Protein AF-A0AA45Z0Y3-F1 (afdb_monomer_lite)

Sequence (92 aa):
MPREHLARKVREVVKRFELGRVEAGYSALGQKGYAPRELLALWVYASLVGVHQGTQLAHALQTDLALRLLSAGHCVSRSVLNRFRASQGPLF

Structure (mmCIF, N/CA/C/O backbone):
data_AF-A0AA45Z0Y3-F1
#
_entry.id   AF-A0AA45Z0Y3-F1
#
loop_
_atom_site.group_PDB
_atom_site.id
_atom_site.type_symbol
_atom_site.label_atom_id
_atom_site.label_alt_id
_atom_site.label_comp_id
_atom_site.label_asym_id
_atom_site.label_entity_id
_atom_site.label_seq_id
_atom_site.pdbx_PDB_ins_code
_atom_site.Cartn_x
_atom_site.Cartn_y
_atom_site.Cartn_z
_atom_site.occupancy
_atom_site.B_iso_or_equiv
_atom_site.auth_seq_id
_atom_site.auth_comp_id
_atom_site.auth_asym_id
_atom_site.auth_atom_id
_atom_site.pdbx_PDB_model_num
ATOM 1 N N . MET A 1 1 ? -8.657 -9.734 10.986 1.00 75.12 1 MET A N 1
ATOM 2 C CA . MET A 1 1 ? -9.413 -9.194 9.830 1.00 75.12 1 MET A CA 1
ATOM 3 C C . MET A 1 1 ? -10.478 -10.188 9.374 1.00 75.12 1 MET A C 1
ATOM 5 O O . MET A 1 1 ? -10.082 -11.283 8.959 1.00 75.12 1 MET A O 1
ATOM 9 N N . PRO A 1 2 ? -11.778 -9.829 9.442 1.00 86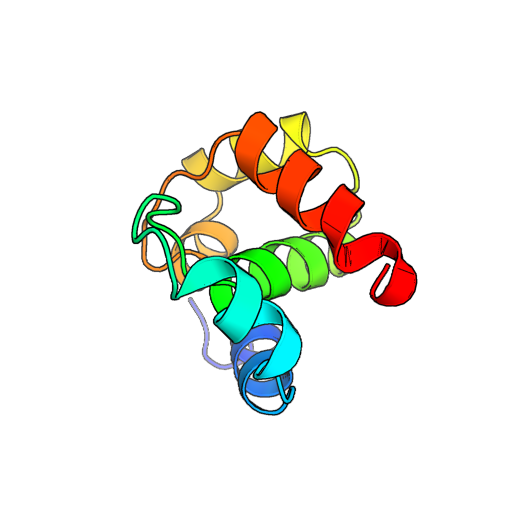.38 2 PRO A N 1
ATOM 10 C CA . PRO A 1 2 ? -12.903 -10.651 8.972 1.00 86.38 2 PRO A CA 1
ATOM 11 C C . PRO A 1 2 ? -12.770 -11.077 7.503 1.00 86.38 2 PRO A C 1
ATOM 13 O O . PRO A 1 2 ? -12.046 -10.440 6.733 1.00 86.38 2 PRO A O 1
ATOM 16 N N . ARG A 1 3 ? -13.459 -12.155 7.103 1.00 79.38 3 ARG A N 1
ATOM 17 C CA . ARG A 1 3 ? -13.400 -12.685 5.724 1.00 79.38 3 ARG A CA 1
ATOM 18 C C . ARG A 1 3 ? -13.984 -11.717 4.688 1.00 79.38 3 ARG A C 1
ATOM 20 O O . ARG A 1 3 ? -13.449 -11.641 3.589 1.00 79.38 3 ARG A O 1
ATOM 27 N N . GLU A 1 4 ? -14.991 -10.940 5.068 1.00 87.75 4 GLU A N 1
ATOM 28 C CA . GLU A 1 4 ? -15.701 -9.996 4.189 1.00 87.75 4 GLU A CA 1
ATOM 29 C C . GLU A 1 4 ? -15.113 -8.576 4.210 1.00 87.75 4 GLU A C 1
ATOM 31 O O . GLU A 1 4 ? -15.684 -7.642 3.654 1.00 87.75 4 GLU A O 1
ATOM 36 N N . HIS A 1 5 ? -13.949 -8.390 4.839 1.00 91.81 5 HIS A N 1
ATOM 37 C CA . HIS A 1 5 ? -13.332 -7.072 4.941 1.00 91.81 5 HIS A CA 1
ATOM 38 C C . HIS A 1 5 ? -12.945 -6.511 3.561 1.00 91.81 5 HIS A C 1
ATOM 40 O O . HIS A 1 5 ? -12.333 -7.214 2.751 1.00 91.81 5 HIS A O 1
ATOM 46 N N . LEU A 1 6 ? -13.199 -5.216 3.331 1.00 91.69 6 LEU A N 1
ATOM 47 C CA . LEU A 1 6 ? -12.948 -4.522 2.059 1.00 91.69 6 LEU A CA 1
ATOM 48 C C . LEU A 1 6 ? -11.534 -4.763 1.509 1.00 91.69 6 LEU A C 1
ATOM 50 O O . LEU A 1 6 ? -11.369 -5.091 0.338 1.00 91.69 6 LEU A O 1
ATOM 54 N N . ALA A 1 7 ? -10.514 -4.684 2.364 1.00 91.25 7 ALA A N 1
ATOM 55 C CA . ALA A 1 7 ? -9.121 -4.940 1.987 1.00 91.25 7 ALA A CA 1
ATOM 56 C C . ALA A 1 7 ? -8.888 -6.326 1.354 1.00 91.25 7 ALA A C 1
ATOM 58 O O . ALA A 1 7 ? -8.096 -6.454 0.424 1.00 91.25 7 ALA A O 1
ATOM 59 N N . ARG A 1 8 ? -9.602 -7.372 1.797 1.00 91.69 8 ARG A N 1
ATOM 60 C CA . ARG A 1 8 ? -9.505 -8.698 1.165 1.00 91.69 8 ARG A CA 1
ATOM 61 C C . ARG A 1 8 ? -10.096 -8.671 -0.242 1.00 91.69 8 ARG A C 1
ATOM 63 O O . ARG A 1 8 ? -9.486 -9.210 -1.158 1.00 91.69 8 ARG A O 1
ATOM 70 N N . LYS A 1 9 ? -11.229 -7.988 -0.427 1.00 93.25 9 LYS A N 1
ATOM 71 C CA . LYS A 1 9 ? -11.852 -7.808 -1.745 1.00 93.25 9 LYS A CA 1
ATOM 72 C C . LYS A 1 9 ? -10.945 -7.016 -2.689 1.00 93.25 9 LYS A C 1
ATOM 74 O O . LYS A 1 9 ? -10.741 -7.444 -3.819 1.00 93.25 9 LYS A O 1
ATOM 79 N N . VAL A 1 10 ? -10.334 -5.931 -2.206 1.00 93.44 10 VAL A N 1
ATOM 80 C CA . VAL A 1 10 ? -9.340 -5.151 -2.964 1.00 93.44 10 VAL A CA 1
ATOM 81 C C . VAL A 1 10 ? -8.163 -6.030 -3.381 1.00 93.44 10 VAL A C 1
ATOM 83 O O . VAL A 1 10 ? -7.791 -6.022 -4.550 1.00 93.44 10 VAL A O 1
ATOM 86 N N . ARG A 1 11 ? -7.617 -6.846 -2.470 1.00 92.06 11 ARG A N 1
ATOM 87 C CA . ARG A 1 11 ? -6.515 -7.767 -2.786 1.00 92.06 11 ARG A CA 1
ATOM 88 C C . ARG A 1 11 ? -6.879 -8.752 -3.898 1.00 92.06 11 ARG A C 1
ATOM 90 O O . ARG A 1 11 ? -6.073 -8.961 -4.798 1.00 92.06 11 ARG A O 1
ATOM 97 N N . GLU A 1 12 ? -8.075 -9.338 -3.860 1.00 92.06 12 GLU A N 1
ATOM 98 C CA . GLU A 1 12 ? -8.525 -10.270 -4.904 1.00 92.06 12 GLU A CA 1
ATOM 99 C C . GLU A 1 12 ? -8.803 -9.580 -6.243 1.00 92.06 12 GLU A C 1
ATOM 101 O O . GLU A 1 12 ? -8.493 -10.135 -7.294 1.00 92.06 12 GLU A O 1
ATOM 106 N N . VAL A 1 13 ? -9.336 -8.359 -6.222 1.00 91.94 13 VAL A N 1
ATOM 107 C CA . VAL A 1 13 ? -9.552 -7.561 -7.435 1.00 91.94 13 VAL A CA 1
ATOM 108 C C . VAL A 1 13 ? -8.214 -7.185 -8.070 1.00 91.94 13 VAL A C 1
ATOM 110 O O . VAL A 1 13 ? -8.002 -7.457 -9.247 1.00 91.94 13 VAL A O 1
ATOM 113 N N . VAL A 1 14 ? -7.270 -6.657 -7.288 1.00 90.19 14 VAL A N 1
ATOM 114 C CA . VAL A 1 14 ? -5.948 -6.222 -7.767 1.00 90.19 14 VAL A CA 1
ATOM 115 C C . VAL A 1 14 ? -5.091 -7.387 -8.279 1.00 90.19 14 VAL A C 1
ATOM 117 O O . VAL A 1 14 ? -4.271 -7.199 -9.175 1.00 90.19 14 VAL A O 1
ATOM 120 N N . LYS A 1 15 ? -5.293 -8.616 -7.788 1.00 88.50 15 LYS A N 1
ATOM 121 C CA . LYS A 1 15 ? -4.667 -9.822 -8.366 1.00 88.50 15 LYS A CA 1
ATOM 122 C C . LYS A 1 15 ? -5.048 -10.068 -9.827 1.00 88.50 15 LYS A C 1
ATOM 124 O O . LYS A 1 15 ? -4.244 -10.636 -10.551 1.00 88.50 15 LYS A O 1
ATOM 129 N N . ARG A 1 16 ? -6.241 -9.643 -10.253 1.00 88.06 16 ARG A N 1
ATOM 130 C CA . ARG A 1 16 ? -6.743 -9.842 -11.623 1.00 88.06 16 ARG A CA 1
ATOM 131 C C . ARG A 1 16 ? -6.245 -8.787 -12.609 1.00 88.06 16 ARG A C 1
ATOM 133 O O . ARG A 1 16 ? -6.478 -8.930 -13.800 1.00 88.06 16 ARG A O 1
ATOM 140 N N . PHE A 1 17 ? -5.600 -7.723 -12.128 1.00 86.12 17 PHE A N 1
ATOM 141 C CA . PHE A 1 17 ? -5.007 -6.723 -13.008 1.00 86.12 17 PHE A CA 1
ATOM 142 C C . PHE A 1 17 ? -3.705 -7.255 -13.607 1.00 86.12 17 PHE A C 1
ATOM 144 O O . PHE A 1 17 ? -2.807 -7.704 -12.882 1.00 86.12 17 PHE A O 1
ATOM 151 N N . GLU A 1 18 ? -3.611 -7.134 -14.929 1.00 79.75 18 GLU A N 1
ATOM 152 C CA . GLU A 1 18 ? -2.399 -7.363 -15.708 1.00 79.75 18 GLU A CA 1
ATOM 153 C C . GLU A 1 18 ? -1.424 -6.200 -15.482 1.00 79.75 18 GLU A C 1
ATOM 155 O O . GLU A 1 18 ? -1.612 -5.094 -15.990 1.00 79.75 18 GLU A O 1
ATOM 160 N N . LEU A 1 19 ? -0.380 -6.439 -14.683 1.00 78.00 19 LEU A N 1
ATOM 161 C CA . LEU A 1 19 ? 0.617 -5.428 -14.309 1.00 78.00 19 LEU A CA 1
ATOM 162 C C . LEU A 1 19 ? 1.936 -5.567 -15.073 1.00 78.00 19 LEU A C 1
ATOM 164 O O . LEU A 1 19 ? 2.887 -4.862 -14.747 1.00 78.00 19 LEU A O 1
ATOM 168 N N . GLY A 1 20 ? 2.001 -6.398 -16.119 1.00 73.00 20 GLY A N 1
ATOM 169 C CA . GLY A 1 20 ? 3.251 -6.705 -16.826 1.00 73.00 20 GLY A CA 1
ATOM 170 C C . GLY A 1 20 ? 4.026 -5.469 -17.308 1.00 73.00 20 GLY A C 1
ATOM 171 O O . GLY A 1 20 ? 5.242 -5.397 -17.145 1.00 73.00 20 GLY A O 1
ATOM 172 N N . ARG A 1 21 ? 3.337 -4.430 -17.809 1.00 72.06 21 ARG A N 1
ATOM 173 C CA . ARG A 1 21 ? 3.982 -3.157 -18.209 1.00 72.06 21 ARG A CA 1
ATOM 174 C C . ARG A 1 21 ? 4.534 -2.360 -17.022 1.00 72.06 21 ARG A C 1
ATOM 176 O O . ARG A 1 21 ? 5.545 -1.677 -17.161 1.00 72.06 21 ARG A O 1
ATOM 183 N N . VAL A 1 22 ? 3.878 -2.442 -15.866 1.00 74.56 22 VAL A N 1
ATOM 184 C CA . VAL A 1 22 ? 4.296 -1.765 -14.630 1.00 74.56 22 VAL A CA 1
ATOM 185 C C . VAL A 1 22 ? 5.474 -2.504 -13.993 1.00 74.56 22 VAL A C 1
ATOM 187 O O . VAL A 1 22 ? 6.443 -1.880 -13.564 1.00 74.56 22 VAL A O 1
ATOM 190 N N . GLU A 1 23 ? 5.416 -3.836 -13.979 1.00 73.31 23 GLU A N 1
ATOM 191 C CA . GLU A 1 23 ? 6.452 -4.725 -13.450 1.00 73.31 23 GLU A CA 1
ATOM 192 C C . GLU A 1 23 ? 7.740 -4.659 -14.283 1.00 73.31 23 GLU A C 1
ATOM 194 O O . GLU A 1 23 ? 8.824 -4.587 -13.706 1.00 73.31 23 GLU A O 1
ATOM 199 N N . ALA A 1 24 ? 7.650 -4.546 -15.614 1.00 69.25 24 ALA A N 1
ATOM 200 C CA . ALA A 1 24 ? 8.816 -4.372 -16.487 1.00 69.25 24 ALA A CA 1
ATOM 201 C C . ALA A 1 24 ? 9.654 -3.126 -16.127 1.00 69.25 24 ALA A C 1
ATOM 203 O O . ALA A 1 24 ? 10.883 -3.181 -16.120 1.00 69.25 24 ALA A O 1
ATOM 204 N N . GLY A 1 25 ? 9.006 -2.021 -15.737 1.00 65.50 25 GLY A N 1
ATOM 205 C CA . GLY A 1 25 ? 9.685 -0.805 -15.264 1.00 65.50 25 GLY A CA 1
ATOM 206 C C . GLY A 1 25 ? 10.250 -0.898 -13.837 1.00 65.50 25 GLY A C 1
ATOM 207 O O . GLY A 1 25 ? 10.974 -0.003 -13.397 1.00 65.50 25 GLY A O 1
ATOM 208 N N . TYR A 1 26 ? 9.909 -1.952 -13.092 1.00 68.31 26 TYR A N 1
ATOM 209 C CA . TYR A 1 26 ? 10.441 -2.251 -11.757 1.00 68.31 26 TYR A CA 1
ATOM 210 C C . TYR A 1 26 ? 11.542 -3.331 -11.799 1.00 68.31 26 TYR A C 1
ATOM 212 O O . TYR A 1 26 ? 12.452 -3.297 -10.970 1.00 68.31 26 TYR A O 1
ATOM 220 N N . SER A 1 27 ? 11.500 -4.242 -12.780 1.00 57.34 27 SER A N 1
ATOM 221 C CA . SER A 1 27 ? 12.325 -5.457 -12.850 1.00 57.34 27 SER A CA 1
ATOM 222 C C . SER A 1 27 ? 13.794 -5.244 -13.244 1.00 57.34 27 SER A C 1
ATOM 224 O O . SER A 1 27 ? 14.611 -6.113 -12.961 1.00 57.34 27 SER A O 1
ATOM 226 N N . ALA A 1 28 ? 14.169 -4.123 -13.870 1.00 51.12 28 ALA A N 1
ATOM 227 C CA . ALA A 1 28 ? 15.537 -3.938 -14.380 1.00 51.12 28 ALA A CA 1
ATOM 228 C C . ALA A 1 28 ? 16.558 -3.442 -13.336 1.00 51.12 28 ALA A C 1
ATOM 230 O O . ALA A 1 28 ? 17.758 -3.547 -13.562 1.00 51.12 28 ALA A O 1
ATOM 231 N N . LEU A 1 29 ? 16.113 -2.888 -12.201 1.00 46.81 29 LEU A N 1
ATOM 232 C CA . LEU A 1 29 ? 17.014 -2.247 -11.230 1.00 46.81 29 LEU A CA 1
ATOM 233 C C . LEU A 1 29 ? 16.954 -2.844 -9.823 1.00 46.81 29 LEU A C 1
ATOM 235 O O . LEU A 1 29 ? 17.805 -2.495 -9.018 1.00 46.81 29 LEU A O 1
ATOM 239 N N . GLY A 1 30 ? 15.960 -3.670 -9.466 1.00 46.75 30 GLY A N 1
ATOM 240 C CA . GLY A 1 30 ? 15.817 -4.208 -8.096 1.00 46.75 30 GLY A CA 1
ATOM 241 C C . GLY A 1 30 ? 15.682 -3.144 -6.984 1.00 46.75 30 GLY A C 1
ATOM 242 O O . GLY A 1 30 ? 15.574 -3.472 -5.809 1.00 46.75 30 GLY A O 1
ATOM 243 N N . GLN A 1 31 ? 15.665 -1.855 -7.338 1.00 48.25 31 GLN A N 1
ATOM 244 C CA . GLN A 1 31 ? 15.816 -0.719 -6.421 1.00 48.25 31 GLN A CA 1
ATOM 245 C C . GLN A 1 31 ? 14.509 -0.269 -5.763 1.00 48.25 31 GLN A C 1
ATOM 2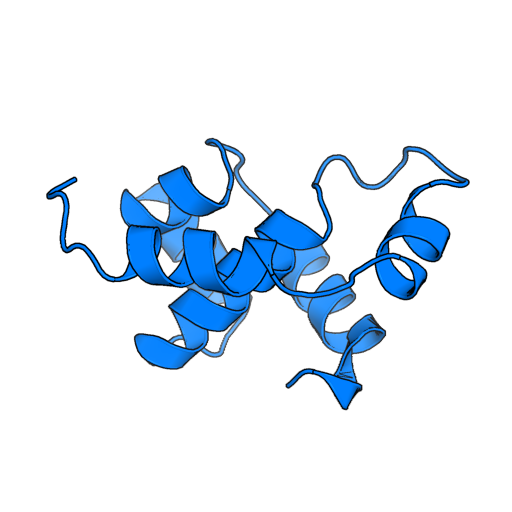47 O O . GLN A 1 31 ? 14.510 0.608 -4.901 1.00 48.25 31 GLN A O 1
ATOM 252 N N . LYS A 1 32 ? 13.370 -0.833 -6.167 1.00 58.16 32 LYS A N 1
ATOM 253 C CA . LYS A 1 32 ? 12.073 -0.526 -5.566 1.00 58.16 32 LYS A CA 1
ATOM 254 C C . LYS A 1 32 ? 11.637 -1.754 -4.781 1.00 58.16 32 LYS A C 1
ATOM 256 O O . LYS A 1 32 ? 11.023 -2.646 -5.346 1.00 58.16 32 LYS A O 1
ATOM 261 N N . GLY A 1 33 ? 11.980 -1.802 -3.495 1.00 68.19 33 GLY A N 1
ATOM 262 C CA . GLY A 1 33 ? 11.693 -2.923 -2.585 1.00 68.19 33 GLY A CA 1
ATOM 263 C C . GLY A 1 33 ? 10.209 -3.174 -2.275 1.00 68.19 33 GLY A C 1
ATOM 264 O O . GLY A 1 33 ? 9.902 -3.633 -1.185 1.00 68.19 33 GLY A O 1
ATOM 265 N N . TYR A 1 34 ? 9.295 -2.837 -3.190 1.00 77.31 34 TYR A N 1
ATOM 266 C CA . TYR A 1 34 ? 7.848 -2.996 -3.048 1.00 77.31 34 TYR A CA 1
ATOM 267 C C . TYR A 1 34 ? 7.258 -3.504 -4.361 1.00 77.31 34 TYR A C 1
ATOM 269 O O . TYR A 1 34 ? 7.571 -2.962 -5.430 1.00 77.31 34 TYR A O 1
ATOM 277 N N . ALA A 1 35 ? 6.366 -4.492 -4.291 1.00 84.44 35 ALA A N 1
ATOM 278 C CA . ALA A 1 35 ? 5.704 -5.000 -5.483 1.00 84.44 35 ALA A CA 1
ATOM 279 C C . ALA A 1 35 ? 4.715 -3.945 -6.028 1.00 84.44 35 ALA A C 1
ATOM 281 O O . ALA A 1 35 ? 3.902 -3.416 -5.262 1.00 84.44 35 ALA A O 1
ATOM 282 N N . PRO A 1 36 ? 4.700 -3.650 -7.346 1.00 87.25 36 PRO A N 1
ATOM 283 C CA . PRO A 1 36 ? 3.735 -2.718 -7.942 1.00 87.25 36 PRO A CA 1
ATOM 284 C C . PRO A 1 36 ? 2.279 -3.036 -7.596 1.00 87.25 36 PRO A C 1
ATOM 286 O O . PRO A 1 36 ? 1.460 -2.137 -7.419 1.00 87.25 36 PRO A O 1
ATOM 289 N N . ARG A 1 37 ? 1.975 -4.327 -7.445 1.00 89.38 37 ARG A N 1
ATOM 290 C CA . ARG A 1 37 ? 0.662 -4.829 -7.045 1.00 89.38 37 ARG A CA 1
ATOM 291 C C . ARG A 1 37 ? 0.241 -4.360 -5.653 1.00 89.38 37 ARG A C 1
ATOM 293 O O . ARG A 1 37 ? -0.917 -4.004 -5.459 1.00 89.38 37 ARG A O 1
ATOM 300 N N . GLU A 1 38 ? 1.163 -4.343 -4.697 1.00 90.94 38 GLU A N 1
ATOM 301 C CA . GLU A 1 38 ? 0.899 -3.881 -3.330 1.00 90.94 38 GLU A CA 1
ATOM 302 C C . GLU A 1 38 ? 0.655 -2.374 -3.320 1.00 90.94 38 GLU A C 1
ATOM 304 O O . GLU A 1 38 ? -0.313 -1.904 -2.728 1.00 90.94 38 GLU A O 1
ATOM 309 N N . LEU A 1 39 ? 1.477 -1.616 -4.054 1.00 91.94 39 LEU A N 1
ATOM 310 C CA . LEU A 1 39 ? 1.311 -0.169 -4.195 1.00 91.94 39 LEU A CA 1
ATOM 311 C C . LEU A 1 39 ? -0.033 0.188 -4.844 1.00 91.94 39 LEU A C 1
ATOM 313 O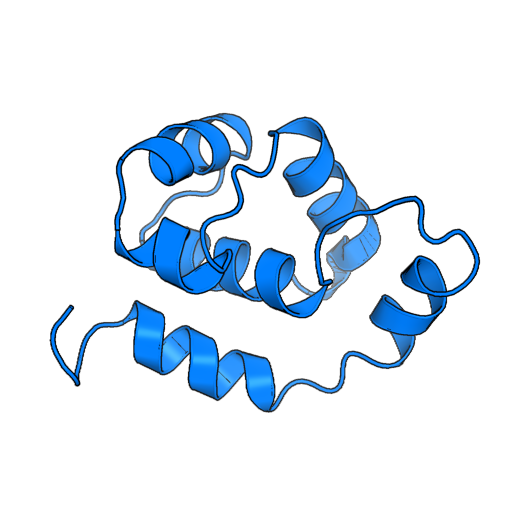 O . LEU A 1 39 ? -0.708 1.108 -4.382 1.00 91.94 39 LEU A O 1
ATOM 317 N N . LEU A 1 40 ? -0.453 -0.564 -5.866 1.00 92.56 40 LEU A N 1
ATOM 318 C CA . LEU A 1 40 ? -1.772 -0.406 -6.472 1.00 92.56 40 LEU A CA 1
ATOM 319 C C . LEU A 1 40 ? 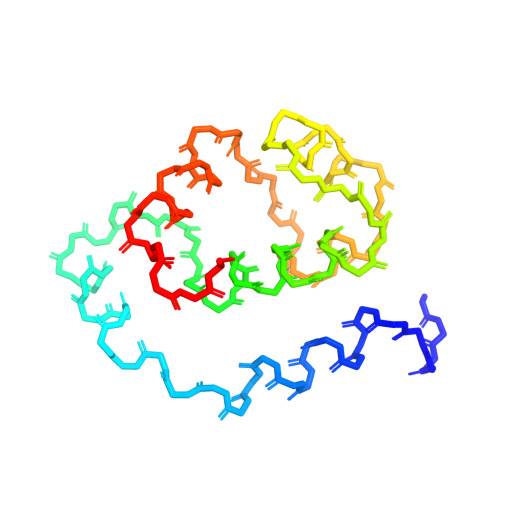-2.888 -0.729 -5.474 1.00 92.56 40 LEU A C 1
ATOM 321 O O . LEU A 1 40 ? -3.833 0.045 -5.345 1.00 92.56 40 LEU A O 1
ATOM 325 N N . ALA A 1 41 ? -2.772 -1.832 -4.733 1.00 94.19 41 ALA A N 1
ATOM 326 C CA . ALA A 1 41 ? -3.774 -2.218 -3.745 1.00 94.19 41 ALA A CA 1
ATOM 327 C C . ALA A 1 41 ? -3.934 -1.183 -2.627 1.00 94.19 41 ALA A C 1
ATOM 329 O O . ALA A 1 41 ? -5.065 -0.882 -2.242 1.00 94.19 41 ALA A O 1
ATOM 330 N N . LEU A 1 42 ? -2.829 -0.598 -2.154 1.00 94.88 42 LEU A N 1
ATOM 331 C CA . LEU A 1 42 ? -2.851 0.493 -1.182 1.00 94.88 42 LEU A CA 1
ATOM 332 C C . LEU A 1 42 ? -3.638 1.690 -1.711 1.00 94.88 42 LEU A C 1
ATOM 334 O O . LEU A 1 42 ? -4.511 2.191 -1.010 1.00 94.88 42 LEU A O 1
ATOM 338 N N . TRP A 1 43 ? -3.379 2.121 -2.947 1.00 94.31 43 TRP A N 1
ATOM 339 C CA . TRP A 1 43 ? -4.080 3.263 -3.530 1.00 94.31 43 TRP A CA 1
ATOM 340 C C . TRP A 1 43 ? -5.554 2.986 -3.835 1.00 94.31 43 TRP A C 1
ATOM 342 O O . TRP A 1 43 ? -6.392 3.844 -3.568 1.00 94.31 43 TRP A O 1
ATOM 352 N N . VAL A 1 44 ? -5.892 1.794 -4.334 1.00 94.19 44 VAL A N 1
ATOM 353 C CA . VAL A 1 44 ? -7.290 1.396 -4.556 1.00 94.19 44 VAL A CA 1
ATOM 354 C C . VAL A 1 44 ? -8.046 1.390 -3.231 1.00 94.19 44 VAL A C 1
ATOM 356 O O . VAL A 1 44 ? -9.089 2.026 -3.122 1.00 94.19 44 VAL A O 1
ATOM 359 N N . TYR A 1 45 ? -7.507 0.750 -2.191 1.00 95.50 45 TYR A N 1
ATOM 360 C CA . TYR A 1 45 ? -8.146 0.761 -0.877 1.00 95.50 45 TYR A CA 1
ATOM 361 C C . TYR A 1 45 ? -8.271 2.181 -0.318 1.00 95.50 45 TYR A C 1
ATOM 363 O O . TYR A 1 45 ? -9.358 2.561 0.103 1.00 95.50 45 TYR A O 1
ATOM 371 N N . ALA A 1 46 ? -7.198 2.977 -0.381 1.00 94.62 46 ALA A N 1
ATOM 372 C CA . ALA A 1 46 ? -7.182 4.362 0.079 1.00 94.62 46 ALA A CA 1
ATOM 373 C C . ALA A 1 46 ? -8.267 5.206 -0.610 1.00 94.62 46 ALA A C 1
ATOM 375 O O . ALA A 1 46 ? -9.015 5.900 0.073 1.00 94.62 46 ALA A O 1
ATOM 376 N N . SER A 1 47 ? -8.427 5.077 -1.932 1.00 92.94 47 SER A N 1
ATOM 377 C CA . SER A 1 47 ? -9.474 5.782 -2.682 1.00 92.94 47 SER A CA 1
ATOM 378 C C . SER A 1 47 ? -10.890 5.401 -2.242 1.00 92.94 47 SER A C 1
ATOM 380 O O . SER A 1 47 ? -11.744 6.275 -2.137 1.00 92.94 47 SER A O 1
ATOM 382 N N . LEU A 1 48 ? -11.124 4.127 -1.909 1.00 94.31 48 LEU A N 1
ATOM 383 C CA . LEU A 1 48 ? -12.428 3.637 -1.457 1.00 94.31 48 LEU A CA 1
ATOM 384 C C . LEU A 1 48 ? -12.784 4.106 -0.041 1.00 94.31 48 LEU A C 1
ATOM 386 O O . LEU A 1 48 ? -13.964 4.189 0.288 1.00 94.31 48 LEU A O 1
ATOM 390 N N . VAL A 1 49 ? -11.785 4.414 0.791 1.00 93.75 49 VAL A N 1
ATOM 391 C CA . VAL A 1 49 ? -11.977 4.929 2.160 1.00 93.75 49 VAL A CA 1
ATOM 392 C C . VAL A 1 49 ? -11.777 6.449 2.267 1.00 93.75 49 VAL A C 1
ATOM 394 O O . VAL A 1 49 ? -11.746 6.984 3.371 1.00 93.75 49 VAL A O 1
ATOM 397 N N . GLY A 1 50 ? -11.635 7.155 1.138 1.00 93.56 50 GLY A N 1
ATOM 398 C CA . GLY A 1 50 ? -11.523 8.621 1.088 1.00 93.56 50 GLY A CA 1
ATOM 399 C C . GLY A 1 50 ? -10.134 9.193 1.409 1.00 93.56 50 GLY A C 1
ATOM 400 O O . GLY A 1 50 ? -10.001 10.378 1.712 1.00 93.56 50 GLY A O 1
ATOM 401 N N . VAL A 1 51 ? -9.078 8.380 1.355 1.00 94.38 51 VAL A N 1
ATOM 402 C CA . VAL A 1 51 ? -7.688 8.809 1.562 1.00 94.38 51 VAL A CA 1
ATOM 403 C C . VAL A 1 51 ? -7.005 9.015 0.209 1.00 94.38 51 VAL A C 1
ATOM 405 O O . VAL A 1 51 ? -6.634 8.066 -0.477 1.00 94.38 51 VAL A O 1
ATOM 408 N N . HIS A 1 52 ? -6.782 10.275 -0.168 1.00 91.50 52 HIS A N 1
ATOM 409 C CA . HIS A 1 52 ? -6.188 10.630 -1.471 1.00 91.50 52 HIS A CA 1
ATOM 410 C C . HIS A 1 52 ? -4.776 11.221 -1.373 1.00 91.50 52 HIS A C 1
ATOM 412 O O . HIS A 1 52 ? -4.089 11.397 -2.386 1.00 91.50 52 HIS A O 1
ATOM 418 N N . GLN A 1 53 ? -4.325 11.544 -0.161 1.00 93.19 53 GLN A N 1
ATOM 419 C CA . GLN A 1 53 ? -3.028 12.165 0.076 1.00 93.19 53 GLN A CA 1
ATOM 420 C C . GLN A 1 53 ? -1.986 11.113 0.456 1.00 93.19 53 GLN A C 1
ATOM 422 O O . GLN A 1 53 ? -2.163 10.375 1.422 1.00 93.19 53 GLN A O 1
ATOM 427 N N . GLY A 1 54 ? -0.848 11.091 -0.246 1.00 92.12 54 GLY A N 1
ATOM 428 C CA . GLY A 1 54 ? 0.226 10.130 0.030 1.00 92.12 54 GLY A CA 1
ATOM 429 C C . GLY A 1 54 ? 0.810 10.247 1.443 1.00 92.12 54 GLY A C 1
ATOM 430 O O . GLY A 1 54 ? 1.218 9.243 2.016 1.00 92.12 54 GLY A O 1
ATOM 431 N N . THR A 1 55 ? 0.818 11.450 2.033 1.00 94.31 55 THR A N 1
ATOM 432 C CA . THR A 1 55 ? 1.222 11.651 3.438 1.00 94.31 55 THR A CA 1
ATOM 433 C C . THR A 1 55 ? 0.254 10.955 4.394 1.00 94.31 55 THR A C 1
ATOM 435 O O . THR A 1 55 ? 0.687 10.232 5.286 1.00 94.31 55 THR A O 1
ATOM 438 N N . GLN A 1 56 ? -1.052 11.138 4.178 1.00 95.69 56 GLN A N 1
ATOM 439 C CA . GLN A 1 56 ? -2.099 10.529 4.995 1.00 95.69 56 GLN A CA 1
ATOM 440 C C . GLN A 1 56 ? -2.083 9.004 4.853 1.00 95.69 56 GLN A C 1
ATOM 442 O O . GLN A 1 56 ? -2.163 8.303 5.855 1.00 95.69 56 GLN A O 1
ATOM 447 N N . LEU A 1 57 ? -1.891 8.494 3.633 1.00 95.50 57 LEU A N 1
ATOM 448 C CA . LEU A 1 57 ? -1.766 7.062 3.371 1.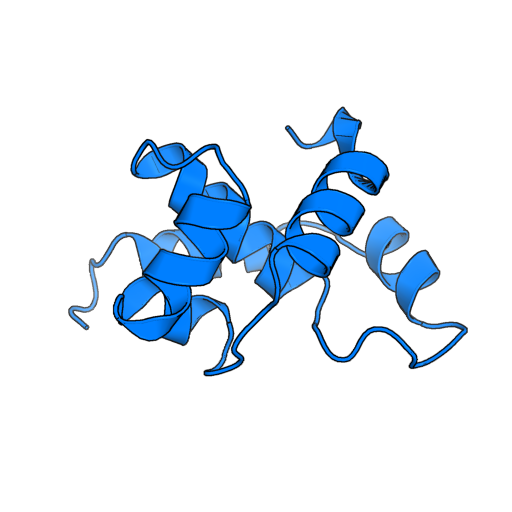00 95.50 57 LEU A CA 1
ATOM 449 C C . LEU A 1 57 ? -0.530 6.455 4.053 1.00 95.50 57 LEU A C 1
ATOM 451 O O . LEU A 1 57 ? -0.640 5.423 4.706 1.00 95.50 57 LEU A O 1
ATOM 455 N N . ALA A 1 58 ? 0.632 7.110 3.958 1.00 95.38 58 ALA A N 1
ATOM 456 C CA . ALA A 1 58 ? 1.855 6.650 4.620 1.00 95.38 58 ALA A CA 1
ATOM 457 C C . ALA A 1 58 ? 1.727 6.639 6.154 1.00 95.38 58 ALA A C 1
ATOM 459 O O . ALA A 1 58 ? 2.264 5.748 6.807 1.00 95.38 58 ALA A O 1
ATOM 460 N N . HIS A 1 59 ? 1.012 7.611 6.729 1.00 95.25 59 HIS A N 1
ATOM 461 C CA . HIS A 1 59 ? 0.721 7.639 8.162 1.00 95.25 59 HIS A CA 1
ATOM 462 C C . HIS A 1 59 ? -0.269 6.535 8.557 1.00 95.25 59 HIS A C 1
ATOM 464 O O . HIS A 1 59 ? -0.019 5.787 9.497 1.00 95.25 59 HIS A O 1
ATOM 470 N N . ALA A 1 60 ? -1.363 6.383 7.804 1.00 94.31 60 ALA A N 1
ATOM 471 C CA . ALA A 1 60 ? -2.369 5.351 8.044 1.00 94.31 60 ALA A CA 1
ATOM 472 C C . ALA A 1 60 ? -1.775 3.937 7.956 1.00 94.31 60 ALA A C 1
ATOM 474 O O . ALA A 1 60 ? -2.159 3.065 8.722 1.00 94.31 60 ALA A O 1
ATOM 475 N N . LEU A 1 61 ? -0.775 3.716 7.099 1.00 93.38 61 LEU A N 1
ATOM 476 C CA . LEU A 1 61 ? -0.079 2.434 6.971 1.00 93.38 61 LEU A CA 1
ATOM 477 C C . LEU A 1 61 ? 0.610 1.968 8.268 1.00 93.38 61 LEU A C 1
ATOM 479 O O . LEU A 1 61 ? 0.851 0.774 8.435 1.00 93.38 61 LEU A O 1
ATOM 483 N N . GLN A 1 62 ? 0.924 2.883 9.189 1.00 91.50 62 GLN A N 1
ATOM 484 C CA . GLN A 1 62 ? 1.558 2.536 10.463 1.00 91.50 62 GLN A CA 1
ATOM 485 C C . GLN A 1 62 ? 0.574 1.895 11.449 1.00 91.50 62 GLN A C 1
ATOM 487 O O . GLN A 1 62 ? 0.970 1.046 12.248 1.00 91.50 62 GLN A O 1
ATOM 492 N N . THR A 1 63 ? -0.704 2.276 11.389 1.00 91.81 63 THR A N 1
ATOM 493 C CA . THR A 1 63 ? -1.717 1.910 12.391 1.00 91.81 63 THR A CA 1
ATOM 494 C C . THR A 1 63 ? -2.843 1.045 11.826 1.00 91.81 63 THR A C 1
ATOM 496 O O . THR A 1 63 ? -3.364 0.178 12.526 1.00 91.81 63 THR A O 1
ATOM 499 N N . ASP A 1 64 ? -3.206 1.230 10.559 1.00 93.81 64 ASP A N 1
ATOM 500 C CA . ASP A 1 64 ? -4.319 0.544 9.913 1.00 93.81 64 ASP A CA 1
ATOM 501 C C . ASP A 1 64 ? -3.925 -0.883 9.493 1.00 93.81 64 ASP A C 1
ATOM 503 O O . ASP A 1 64 ? -3.081 -1.119 8.621 1.00 93.81 64 ASP A O 1
ATOM 507 N N . LEU A 1 65 ? -4.576 -1.868 10.113 1.00 93.38 65 LEU A N 1
ATOM 508 C CA . LEU A 1 65 ? -4.325 -3.287 9.863 1.00 93.38 65 LEU A CA 1
ATOM 509 C C . LEU A 1 65 ? -4.668 -3.716 8.425 1.00 93.38 65 LEU A C 1
ATOM 511 O O . LEU A 1 65 ? -4.050 -4.643 7.900 1.00 93.38 65 LEU A O 1
ATOM 515 N N . ALA A 1 66 ? -5.653 -3.087 7.786 1.00 94.31 66 ALA A N 1
ATOM 516 C CA . ALA A 1 66 ? -6.031 -3.400 6.416 1.00 94.31 66 ALA A CA 1
ATOM 517 C C . ALA A 1 66 ? -4.965 -2.918 5.434 1.00 94.31 66 ALA A C 1
ATOM 519 O O . ALA A 1 66 ? -4.559 -3.687 4.562 1.00 94.31 66 ALA A O 1
ATOM 520 N N . LEU A 1 67 ? -4.447 -1.706 5.626 1.00 93.75 67 LEU A N 1
ATOM 521 C CA . LEU A 1 67 ? -3.318 -1.200 4.850 1.00 93.75 67 LEU A CA 1
ATOM 522 C C . LEU A 1 67 ? -2.065 -2.065 5.051 1.00 93.75 67 LEU A C 1
ATOM 524 O O . LEU A 1 67 ? -1.435 -2.449 4.067 1.00 93.75 67 LEU A O 1
ATOM 528 N N . ARG A 1 68 ? -1.754 -2.473 6.291 1.00 93.12 68 ARG A N 1
ATOM 529 C CA . ARG A 1 68 ? -0.628 -3.388 6.565 1.00 93.12 68 ARG A CA 1
ATOM 530 C C . ARG A 1 68 ? -0.793 -4.756 5.911 1.00 93.12 68 ARG A C 1
ATOM 532 O O . ARG A 1 68 ? 0.185 -5.344 5.464 1.00 93.12 68 ARG A O 1
ATOM 539 N N . LEU A 1 69 ? -2.017 -5.274 5.832 1.00 92.56 69 LEU A N 1
ATOM 540 C CA . LEU A 1 69 ? -2.291 -6.523 5.122 1.00 92.56 69 LEU A CA 1
ATOM 541 C C . LEU A 1 69 ? -2.056 -6.376 3.613 1.00 92.56 69 LEU A C 1
ATOM 543 O O . LEU A 1 69 ? -1.549 -7.302 2.981 1.00 92.56 69 LEU A O 1
ATOM 547 N N . LEU A 1 70 ? -2.420 -5.228 3.036 1.00 92.81 70 LEU A N 1
ATOM 548 C CA . LEU A 1 70 ? -2.235 -4.944 1.612 1.00 92.81 70 LEU A CA 1
ATOM 549 C C . LEU A 1 70 ? -0.770 -4.696 1.235 1.00 92.81 70 LEU A C 1
ATOM 551 O O . LEU A 1 70 ? -0.388 -5.018 0.114 1.00 92.81 70 LEU A O 1
ATOM 555 N N . SER A 1 71 ? 0.042 -4.180 2.160 1.00 91.44 71 SER A N 1
ATOM 556 C CA . SER A 1 71 ? 1.481 -3.971 1.969 1.00 91.44 71 SER A CA 1
ATOM 557 C C . SER A 1 71 ? 2.351 -5.158 2.387 1.00 91.44 71 SER A C 1
ATOM 559 O O . SER A 1 71 ? 3.557 -4.988 2.534 1.00 91.44 71 SER A O 1
ATOM 561 N N . ALA A 1 72 ? 1.765 -6.326 2.676 1.00 89.25 72 ALA A N 1
ATOM 562 C CA . ALA A 1 72 ? 2.483 -7.478 3.239 1.00 89.25 72 ALA A CA 1
ATOM 563 C C . ALA A 1 72 ? 3.299 -7.147 4.513 1.00 89.25 72 ALA A C 1
ATOM 565 O O . ALA A 1 72 ? 4.290 -7.798 4.829 1.00 89.25 72 ALA A O 1
ATOM 566 N N . GLY A 1 73 ? 2.869 -6.137 5.275 1.00 87.06 73 GLY A N 1
ATOM 567 C CA . GLY A 1 73 ? 3.538 -5.659 6.483 1.00 87.06 73 GLY A CA 1
ATOM 568 C C . GLY A 1 73 ? 4.589 -4.573 6.248 1.00 87.06 73 GLY A C 1
ATOM 569 O O . GLY A 1 73 ? 5.125 -4.050 7.224 1.00 87.06 73 GLY A O 1
ATOM 570 N N . HIS A 1 74 ? 4.856 -4.191 4.999 1.00 88.44 74 HIS A N 1
ATOM 571 C CA . HIS A 1 74 ? 5.816 -3.148 4.668 1.00 88.44 74 HIS A CA 1
ATOM 572 C C . HIS A 1 74 ? 5.307 -1.737 4.998 1.00 88.44 74 HIS A C 1
ATOM 574 O O . HIS A 1 74 ? 4.149 -1.397 4.737 1.00 88.44 74 HIS A O 1
ATOM 580 N N . CYS A 1 75 ? 6.210 -0.886 5.495 1.00 86.75 75 CYS A N 1
ATOM 581 C CA . CYS A 1 75 ? 5.980 0.544 5.701 1.00 86.75 75 CYS A CA 1
ATOM 582 C C . CYS A 1 75 ? 6.492 1.343 4.495 1.00 86.75 75 CYS A C 1
ATOM 584 O O . CYS A 1 75 ? 7.661 1.715 4.417 1.00 86.75 75 CYS A O 1
ATOM 586 N N . VAL A 1 76 ? 5.601 1.608 3.544 1.00 90.00 76 VAL A N 1
ATOM 587 C CA . VAL A 1 76 ? 5.884 2.383 2.334 1.00 90.00 76 VAL A CA 1
ATOM 588 C C . VAL A 1 76 ? 5.897 3.881 2.649 1.00 90.00 76 VAL A C 1
ATOM 590 O O . VAL A 1 76 ? 4.945 4.428 3.204 1.00 90.00 76 VAL A O 1
ATOM 593 N N . SER A 1 77 ? 6.962 4.577 2.246 1.00 91.50 77 SER A N 1
ATOM 594 C CA . SER A 1 77 ? 7.066 6.025 2.437 1.00 91.50 77 SER A CA 1
ATOM 595 C C . SER A 1 77 ? 6.190 6.814 1.456 1.00 91.50 77 SER A C 1
ATOM 597 O O . SER A 1 77 ? 5.944 6.397 0.319 1.00 91.50 77 SER A O 1
ATOM 599 N N . ARG A 1 78 ? 5.795 8.031 1.857 1.00 93.31 78 ARG A N 1
ATOM 600 C CA . ARG A 1 78 ? 5.074 8.995 1.003 1.00 93.31 78 ARG A CA 1
ATOM 601 C C . ARG A 1 78 ? 5.723 9.165 -0.372 1.00 93.31 78 ARG A C 1
ATOM 603 O O . ARG A 1 78 ? 5.025 9.232 -1.380 1.00 93.31 78 ARG A O 1
ATOM 610 N N . SER A 1 79 ? 7.051 9.263 -0.420 1.00 91.00 79 SER A N 1
ATOM 611 C CA . SER A 1 79 ? 7.791 9.503 -1.664 1.00 91.00 79 SER A CA 1
ATOM 612 C C . SER A 1 79 ? 7.629 8.354 -2.658 1.00 91.00 79 SER A C 1
ATOM 614 O O . SER A 1 79 ? 7.491 8.599 -3.855 1.00 91.00 79 SER A O 1
ATOM 616 N N . VAL A 1 80 ? 7.592 7.109 -2.172 1.00 90.00 80 VAL A N 1
ATOM 617 C CA . VAL A 1 80 ? 7.358 5.924 -3.009 1.00 90.00 80 VAL A CA 1
ATOM 618 C C . VAL A 1 80 ? 5.915 5.896 -3.507 1.00 90.00 80 VAL A C 1
ATOM 620 O O . VAL A 1 80 ? 5.697 5.717 -4.704 1.00 90.00 80 VAL A O 1
ATOM 623 N N . LEU A 1 81 ? 4.942 6.151 -2.624 1.00 91.56 81 LEU A N 1
ATOM 624 C CA . LEU A 1 81 ? 3.518 6.199 -2.980 1.00 91.56 81 LEU A CA 1
ATOM 625 C C . LEU A 1 81 ? 3.234 7.254 -4.056 1.00 91.56 81 LEU A C 1
ATOM 627 O O . LEU A 1 81 ? 2.578 6.961 -5.055 1.00 91.56 81 LEU A O 1
ATOM 631 N N . ASN A 1 82 ? 3.768 8.465 -3.879 1.00 91.25 82 ASN A N 1
ATOM 632 C CA . ASN A 1 82 ? 3.584 9.563 -4.825 1.00 91.25 82 ASN A CA 1
ATOM 633 C C . ASN A 1 82 ? 4.287 9.292 -6.158 1.00 91.25 82 ASN A C 1
ATOM 635 O O . ASN A 1 82 ? 3.710 9.560 -7.208 1.00 91.25 82 ASN A O 1
ATOM 639 N N . ARG A 1 83 ? 5.504 8.730 -6.134 1.00 89.38 83 ARG A N 1
ATOM 640 C CA . ARG A 1 83 ? 6.231 8.353 -7.355 1.00 89.38 83 ARG A CA 1
ATOM 641 C C . ARG A 1 83 ? 5.479 7.287 -8.144 1.00 89.38 83 ARG A C 1
ATOM 643 O O . ARG A 1 83 ? 5.378 7.401 -9.361 1.00 89.38 83 ARG A O 1
ATOM 650 N N . PHE A 1 84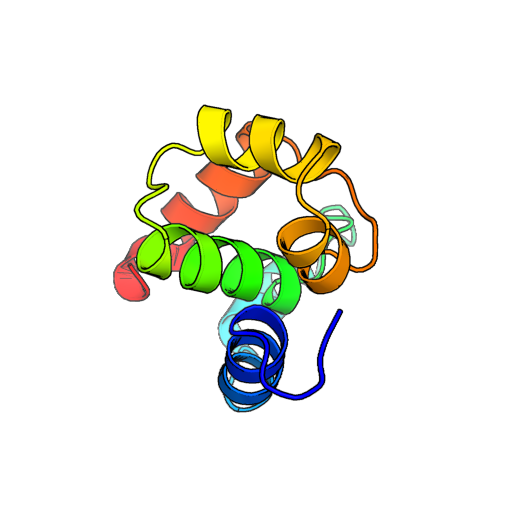 ? 4.947 6.275 -7.458 1.00 88.19 84 PHE A N 1
ATOM 651 C CA . PHE A 1 84 ? 4.116 5.253 -8.083 1.00 88.19 84 PHE A CA 1
ATOM 652 C C . PHE A 1 84 ? 2.906 5.893 -8.761 1.00 88.19 84 PHE A C 1
ATOM 654 O O . PHE A 1 84 ? 2.760 5.754 -9.972 1.00 88.19 84 PHE A O 1
ATOM 661 N N . ARG A 1 85 ? 2.122 6.689 -8.025 1.00 87.62 85 ARG A N 1
ATOM 662 C CA . ARG A 1 85 ? 0.932 7.355 -8.568 1.00 87.62 85 ARG A CA 1
ATOM 663 C C . ARG A 1 85 ? 1.248 8.261 -9.761 1.00 87.62 85 ARG A C 1
ATOM 665 O O . ARG A 1 85 ? 0.552 8.190 -10.761 1.00 87.62 85 ARG A O 1
ATOM 672 N N . ALA A 1 86 ? 2.326 9.044 -9.694 1.00 87.44 86 ALA A N 1
ATOM 673 C CA . ALA A 1 86 ? 2.755 9.901 -10.801 1.00 87.44 86 ALA A CA 1
ATOM 674 C C . ALA A 1 86 ? 3.158 9.093 -12.048 1.00 87.44 86 ALA A C 1
ATOM 676 O O . ALA A 1 86 ? 2.792 9.453 -13.160 1.00 87.44 86 ALA A O 1
ATOM 677 N N . SER A 1 87 ? 3.872 7.974 -11.874 1.00 83.75 87 SER A N 1
ATOM 678 C CA . SER A 1 87 ? 4.254 7.107 -13.000 1.00 83.75 87 SER A CA 1
ATOM 679 C C . SER A 1 87 ? 3.083 6.330 -13.605 1.00 83.75 87 SER A C 1
ATOM 681 O O . SER A 1 87 ? 3.155 5.923 -14.759 1.00 83.75 87 SER A O 1
ATOM 683 N N . GLN A 1 88 ? 2.029 6.109 -12.819 1.00 81.31 88 GLN A N 1
ATOM 684 C CA . GLN A 1 88 ? 0.852 5.326 -13.186 1.00 81.31 88 GLN A CA 1
ATOM 685 C C . GLN A 1 88 ? -0.389 6.208 -13.359 1.00 81.31 88 GLN A C 1
ATOM 687 O O . GLN A 1 88 ? -1.500 5.722 -13.185 1.00 81.31 88 GLN A O 1
ATOM 692 N N . GLY A 1 89 ? -0.208 7.490 -13.701 1.00 67.38 89 GLY A N 1
ATOM 693 C CA . GLY A 1 89 ? -1.291 8.466 -13.870 1.00 67.38 89 GLY A CA 1
ATOM 694 C C . GLY A 1 89 ? -2.524 7.977 -14.648 1.00 67.38 89 GLY A C 1
ATOM 695 O O . GLY A 1 89 ? -3.615 8.354 -14.261 1.00 67.38 89 GLY A O 1
ATOM 696 N N . PRO A 1 90 ? -2.422 7.094 -15.664 1.00 68.12 90 PRO A N 1
ATOM 697 C CA . PRO A 1 90 ? -3.604 6.545 -16.340 1.00 68.12 90 PRO A CA 1
ATOM 698 C C . PRO A 1 90 ? -4.501 5.620 -15.494 1.00 68.12 90 PRO A C 1
ATOM 700 O O . PRO A 1 90 ? -5.590 5.274 -15.941 1.00 68.12 90 PRO A O 1
ATOM 703 N N . LEU A 1 91 ? -4.041 5.149 -14.330 1.00 64.06 91 LEU A N 1
ATOM 704 C CA . LEU A 1 91 ? -4.791 4.246 -13.445 1.00 64.06 91 LEU A CA 1
ATOM 705 C C . LEU A 1 91 ? -5.602 4.984 -12.363 1.00 64.06 91 LEU A C 1
ATOM 707 O O . LEU A 1 91 ? -6.338 4.322 -11.629 1.00 64.06 91 LEU A O 1
ATOM 711 N N . PHE A 1 92 ? -5.439 6.306 -12.234 1.00 60.56 92 PHE A N 1
ATOM 712 C CA . PHE A 1 92 ? -6.011 7.147 -11.174 1.00 60.56 92 PHE A CA 1
ATOM 713 C C . PHE A 1 92 ? -6.666 8.399 -11.746 1.00 60.56 92 PHE A C 1
ATOM 715 O O . PHE A 1 92 ? -7.672 8.831 -11.144 1.00 60.56 92 PHE A O 1
#

pLDDT: mean 85.09, std 12.34, range [46.75, 95.69]

Secondary structure (DSSP, 8-state):
--TT-HHHHHHHHHHTS--HHHHHHHHTT----S-HHHHHHHHHHHHHTT---HHHHHHHHHH-HHHHHHTTT----HHHHHHHHHHTGGG-

Radius of gyration: 12.5 Å; chains: 1; bounding box: 33×25×31 Å

Foldseek 3Di:
DDPPDPLNVLLVVLVPDDCVVVVVVCVPPVPLVFDLSLLSSLCVVCVVVVNDQLQVSLVCCVPPPSNCVSRVNDRDHSVSSVVSCVVPVVVD